Protein AF-A0A2N6CHI3-F1 (afdb_monomer)

Mean predicted aligned error: 9.6 Å

S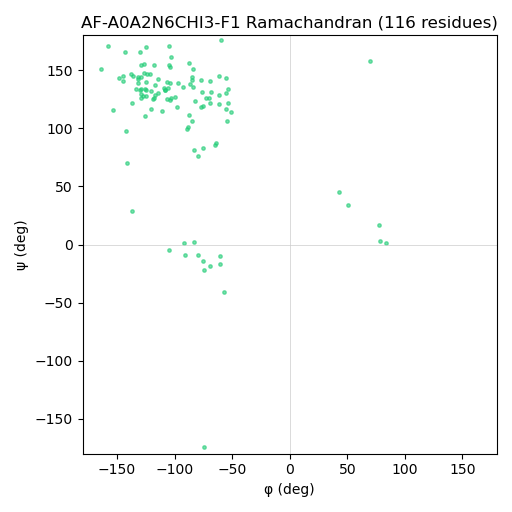tructure (mmCIF, N/CA/C/O backbone):
data_AF-A0A2N6CHI3-F1
#
_entry.id   AF-A0A2N6CHI3-F1
#
loop_
_atom_site.group_PDB
_atom_site.id
_atom_site.type_symbol
_atom_site.label_atom_id
_atom_site.label_alt_id
_atom_site.label_comp_id
_atom_site.label_asym_id
_atom_site.label_entity_id
_atom_site.label_seq_id
_atom_site.pdbx_PDB_ins_code
_atom_site.Cartn_x
_atom_site.Cartn_y
_atom_site.Cartn_z
_atom_site.occupancy
_atom_site.B_iso_or_equiv
_atom_site.auth_seq_id
_atom_site.auth_comp_id
_atom_site.auth_asym_id
_atom_site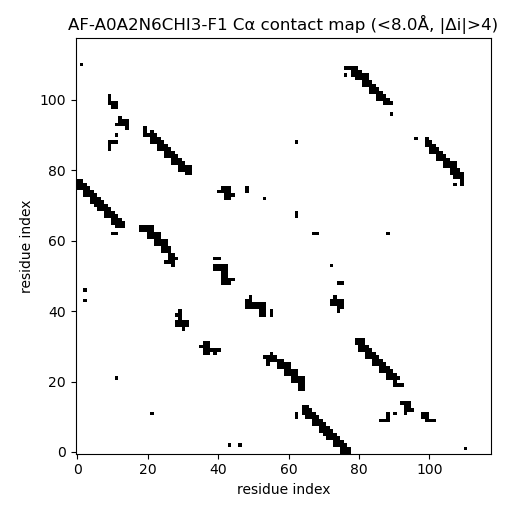.auth_atom_id
_atom_site.pdbx_PDB_model_num
ATOM 1 N N . MET A 1 1 ? -18.287 -0.331 11.001 1.00 50.47 1 MET A N 1
ATOM 2 C CA . MET A 1 1 ? -17.366 -1.003 10.072 1.00 50.47 1 MET A CA 1
ATOM 3 C C .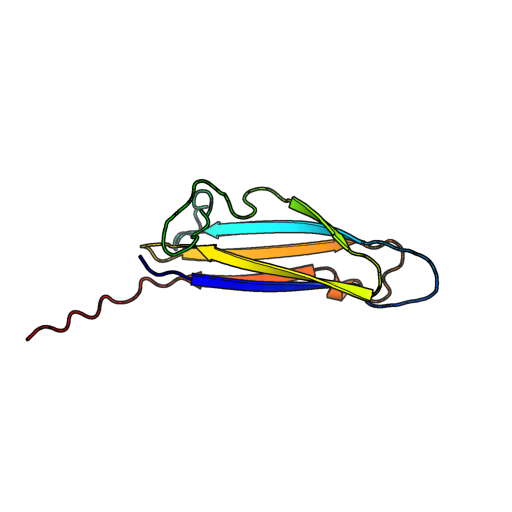 MET A 1 1 ? -17.774 -0.741 8.623 1.00 50.47 1 MET A C 1
ATOM 5 O O . MET A 1 1 ? -18.809 -1.234 8.188 1.00 50.47 1 MET A O 1
ATOM 9 N N . HIS A 1 2 ? -17.026 0.095 7.898 1.00 56.09 2 HIS A N 1
ATOM 10 C CA . HIS A 1 2 ? -17.252 0.340 6.468 1.00 56.09 2 HIS A CA 1
ATOM 11 C C . HIS A 1 2 ? -16.101 -0.268 5.679 1.00 56.09 2 HIS A C 1
ATOM 13 O O . HIS A 1 2 ? -14.968 0.190 5.792 1.00 56.09 2 HIS A O 1
ATOM 19 N N . ILE A 1 3 ? -16.407 -1.286 4.877 1.00 56.31 3 ILE A N 1
ATOM 20 C CA . ILE A 1 3 ? -15.422 -1.946 4.026 1.00 56.31 3 ILE A CA 1
ATOM 21 C C . ILE A 1 3 ? -15.125 -1.026 2.840 1.00 56.31 3 ILE A C 1
ATOM 23 O O . ILE A 1 3 ? -16.018 -0.671 2.067 1.00 56.31 3 ILE A O 1
ATOM 27 N N . ARG A 1 4 ? -13.867 -0.610 2.713 1.00 63.78 4 ARG A N 1
ATOM 28 C CA . ARG A 1 4 ? -13.365 0.210 1.604 1.00 63.78 4 ARG A CA 1
ATOM 29 C C . ARG A 1 4 ? -12.561 -0.663 0.646 1.00 63.78 4 ARG A C 1
ATOM 31 O O . ARG A 1 4 ? -12.017 -1.677 1.062 1.00 63.78 4 ARG A O 1
ATOM 38 N N . ARG A 1 5 ? -12.507 -0.280 -0.633 1.00 62.22 5 ARG A N 1
ATOM 39 C CA . ARG A 1 5 ? -11.771 -0.991 -1.689 1.00 62.22 5 ARG A CA 1
ATOM 40 C C . ARG A 1 5 ? -10.668 -0.098 -2.245 1.00 62.22 5 ARG A C 1
ATOM 42 O O . ARG A 1 5 ? -10.979 1.002 -2.692 1.00 62.22 5 ARG A O 1
ATOM 49 N N . LEU A 1 6 ? -9.444 -0.612 -2.308 1.00 56.69 6 LEU A N 1
ATOM 50 C CA . LEU A 1 6 ? -8.313 0.003 -3.015 1.00 56.69 6 LEU A CA 1
ATOM 51 C C . LEU A 1 6 ? -8.065 -0.743 -4.344 1.00 56.69 6 LEU A C 1
ATOM 53 O O . LEU A 1 6 ? -8.209 -1.967 -4.373 1.00 56.69 6 LEU A O 1
ATOM 57 N N . ARG A 1 7 ? -7.774 -0.039 -5.454 1.00 50.47 7 ARG A N 1
ATOM 58 C CA . ARG A 1 7 ? -7.569 -0.633 -6.799 1.00 50.47 7 ARG A CA 1
ATOM 59 C C . ARG A 1 7 ? -6.662 0.210 -7.708 1.00 50.47 7 ARG A C 1
ATOM 61 O O . ARG A 1 7 ? -7.127 1.243 -8.180 1.00 50.47 7 ARG A O 1
ATOM 68 N N . LYS A 1 8 ? -5.492 -0.308 -8.108 1.00 59.53 8 LYS A N 1
ATOM 69 C CA . L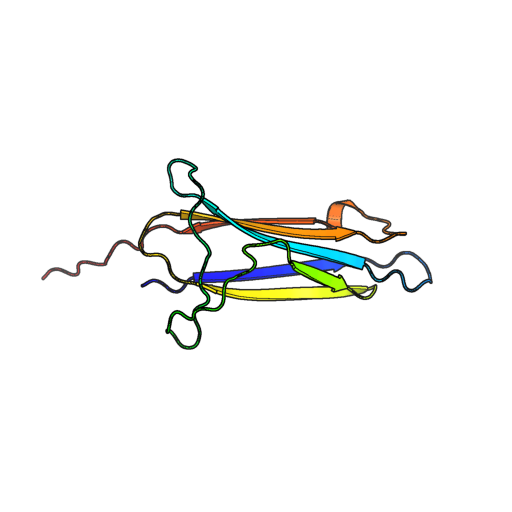YS A 1 8 ? -4.690 0.147 -9.279 1.00 59.53 8 LYS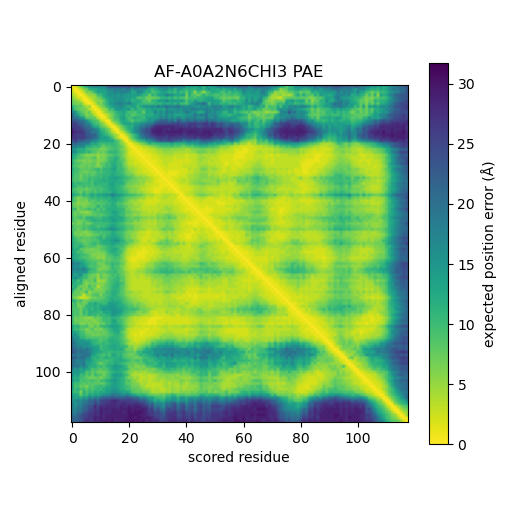 A CA 1
ATOM 70 C C . LYS A 1 8 ? -3.753 -0.951 -9.765 1.00 59.53 8 LYS A C 1
ATOM 72 O O . LYS A 1 8 ? -3.593 -1.980 -9.106 1.00 59.53 8 LYS A O 1
ATOM 77 N N . GLY A 1 9 ? -3.141 -0.703 -10.920 1.00 51.19 9 GLY A N 1
ATOM 78 C CA . GLY A 1 9 ? -1.983 -1.445 -11.380 1.00 51.19 9 GLY A CA 1
ATOM 79 C C . GLY A 1 9 ? -0.828 -0.550 -11.817 1.00 51.19 9 GLY A C 1
ATOM 80 O O . GLY A 1 9 ? -1.042 0.599 -12.193 1.00 51.19 9 GLY A O 1
ATOM 81 N N . CYS A 1 10 ? 0.374 -1.115 -11.741 1.00 57.34 10 CYS A N 1
ATOM 82 C CA . CYS A 1 10 ? 1.643 -0.573 -12.222 1.00 57.34 10 CYS A CA 1
ATOM 83 C C . CYS A 1 10 ? 2.049 -1.356 -13.485 1.00 57.34 10 CYS A C 1
ATOM 85 O O . CYS A 1 10 ? 1.816 -2.568 -13.548 1.00 57.34 10 CYS A O 1
ATOM 87 N N . GLY A 1 11 ? 2.577 -0.679 -14.507 1.00 55.78 11 GLY A N 1
ATOM 88 C CA . GLY A 1 11 ? 2.854 -1.252 -15.829 1.00 55.78 11 GLY A CA 1
ATOM 89 C C . GLY A 1 11 ? 4.111 -0.658 -16.458 1.00 55.78 11 GLY A C 1
ATOM 90 O O . GLY A 1 11 ? 4.339 0.533 -16.301 1.00 55.78 11 GLY A O 1
ATOM 91 N N . VAL A 1 12 ? 4.870 -1.460 -17.212 1.00 55.06 12 VAL A N 1
ATOM 92 C CA . VAL A 1 12 ? 6.048 -1.000 -17.975 1.00 55.06 12 VAL A CA 1
ATOM 93 C C . VAL A 1 12 ? 5.795 -1.153 -19.475 1.00 55.06 12 VAL A C 1
ATOM 95 O O . VAL A 1 12 ? 5.336 -2.201 -19.943 1.00 55.06 12 VAL A O 1
ATOM 98 N N . LEU A 1 13 ? 6.050 -0.083 -20.237 1.00 51.97 13 LEU A N 1
ATOM 99 C CA . LEU A 1 13 ? 5.814 -0.022 -21.685 1.00 51.97 13 LEU A CA 1
ATOM 100 C C . LEU A 1 13 ? 6.988 -0.614 -22.485 1.00 51.97 13 LEU A C 1
ATOM 102 O O . LEU A 1 13 ? 8.139 -0.579 -22.069 1.00 51.97 13 LEU A O 1
ATOM 106 N N . HIS A 1 14 ? 6.694 -1.152 -23.671 1.00 47.69 14 HIS A N 1
ATOM 107 C CA . HIS A 1 14 ? 7.693 -1.737 -24.570 1.00 47.69 14 HIS A CA 1
ATOM 108 C C . HIS A 1 14 ? 8.569 -0.672 -25.256 1.00 47.69 14 HIS A C 1
ATOM 110 O O . HIS A 1 14 ? 8.057 0.169 -25.997 1.00 47.69 14 HIS A O 1
ATOM 116 N N . GLY A 1 15 ? 9.891 -0.813 -25.132 1.00 47.28 15 GLY A N 1
ATOM 117 C CA . GLY A 1 15 ? 10.890 -0.172 -25.987 1.00 47.28 15 GLY A CA 1
ATOM 118 C C . GLY A 1 15 ? 12.068 -1.115 -26.265 1.00 47.28 15 GLY A C 1
ATOM 119 O O . GLY A 1 15 ? 12.997 -1.181 -25.473 1.00 47.28 15 GLY A O 1
ATOM 120 N N . THR A 1 16 ? 12.071 -1.793 -27.425 1.00 41.69 16 THR A N 1
ATOM 121 C CA . THR A 1 16 ? 13.180 -2.625 -27.990 1.00 41.69 16 THR A CA 1
ATOM 122 C C . THR A 1 16 ? 13.533 -3.969 -27.291 1.00 41.69 16 THR A C 1
ATOM 124 O O . THR A 1 16 ? 13.131 -4.195 -26.156 1.00 41.69 16 THR A O 1
ATOM 127 N N . PRO A 1 17 ? 14.182 -4.943 -27.989 1.00 50.97 17 PRO A N 1
ATOM 128 C CA . PRO A 1 17 ? 14.153 -6.356 -27.600 1.00 50.97 17 PRO A CA 1
ATOM 129 C C . PRO A 1 17 ? 15.267 -6.730 -26.607 1.00 50.97 17 PRO A C 1
ATOM 131 O O . PRO A 1 17 ? 16.403 -6.992 -26.992 1.00 50.97 17 PRO A O 1
ATOM 134 N N . GLY A 1 18 ? 14.903 -6.820 -25.331 1.00 48.28 18 GLY A N 1
ATOM 135 C CA . GLY A 1 18 ? 15.641 -7.493 -24.257 1.00 48.28 18 GLY A CA 1
ATOM 136 C C . GLY A 1 18 ? 14.701 -7.707 -23.060 1.00 48.28 18 GLY A C 1
ATOM 137 O O . GLY A 1 18 ? 13.750 -6.934 -22.924 1.00 48.28 18 GLY A O 1
ATOM 138 N N . PRO A 1 19 ? 14.877 -8.746 -22.219 1.00 55.22 19 PRO A N 1
ATOM 139 C CA . PRO A 1 19 ? 13.970 -9.006 -21.107 1.00 55.22 19 PRO A CA 1
ATOM 140 C C . PRO A 1 19 ? 14.322 -8.058 -19.959 1.00 55.22 19 PRO A C 1
ATOM 142 O O . PRO A 1 19 ? 14.990 -8.451 -19.011 1.00 55.22 19 PRO A O 1
ATOM 145 N N . ALA A 1 20 ? 13.938 -6.788 -20.050 1.00 62.16 20 ALA A N 1
ATOM 146 C CA . ALA A 1 20 ? 14.055 -5.898 -18.905 1.00 62.16 20 ALA A CA 1
ATOM 147 C C . ALA A 1 20 ? 12.822 -6.119 -18.027 1.00 62.16 20 ALA A C 1
ATOM 149 O O . ALA A 1 20 ? 11.814 -5.425 -18.151 1.00 62.16 20 ALA A O 1
ATOM 150 N N . GLU A 1 21 ? 12.859 -7.175 -17.214 1.00 70.69 21 GLU A N 1
ATOM 151 C CA . GLU A 1 21 ? 11.967 -7.267 -16.063 1.00 70.69 21 GLU A CA 1
ATOM 152 C C . GLU A 1 21 ? 12.165 -6.004 -15.216 1.00 70.69 21 GLU A C 1
ATOM 154 O O . GLU A 1 21 ? 13.298 -5.610 -14.940 1.00 70.69 21 GLU A O 1
ATOM 159 N N . ALA A 1 22 ? 11.074 -5.345 -14.842 1.00 76.12 22 ALA A N 1
ATOM 160 C CA . ALA A 1 22 ? 11.121 -4.232 -13.912 1.00 76.12 22 ALA A CA 1
ATOM 161 C C . ALA A 1 22 ? 11.096 -4.776 -12.488 1.00 76.12 22 ALA A C 1
ATOM 163 O O . ALA A 1 22 ? 10.359 -5.724 -12.194 1.00 76.12 22 ALA A O 1
ATOM 164 N N . ILE A 1 23 ? 11.863 -4.157 -11.602 1.00 83.25 23 ILE A N 1
ATOM 165 C CA . ILE A 1 23 ? 11.773 -4.411 -10.167 1.00 83.25 23 ILE A CA 1
ATOM 166 C C . ILE A 1 23 ? 11.106 -3.193 -9.556 1.00 83.25 23 ILE A C 1
ATOM 168 O O . ILE A 1 23 ? 11.538 -2.064 -9.771 1.00 83.25 23 ILE A O 1
ATOM 172 N N . GLY A 1 24 ? 10.027 -3.422 -8.824 1.00 85.38 24 GLY A N 1
ATOM 173 C CA . GLY A 1 24 ? 9.286 -2.365 -8.173 1.00 85.38 24 GLY A CA 1
ATOM 174 C C . GLY A 1 24 ? 9.014 -2.634 -6.714 1.00 85.38 24 GLY A C 1
ATOM 175 O O . GLY A 1 24 ? 9.146 -3.756 -6.238 1.00 85.38 24 GLY A O 1
ATOM 176 N N . THR A 1 25 ? 8.611 -1.587 -6.014 1.00 89.19 25 THR A N 1
ATOM 177 C CA . THR A 1 25 ? 8.156 -1.618 -4.633 1.00 89.19 25 THR A CA 1
ATOM 178 C C . THR A 1 25 ? 6.739 -1.079 -4.540 1.00 89.19 25 THR A C 1
ATOM 180 O O . THR A 1 25 ? 6.326 -0.206 -5.306 1.00 89.19 25 THR A O 1
ATOM 183 N N . VAL A 1 26 ? 5.965 -1.623 -3.608 1.00 89.00 26 VAL A N 1
ATOM 184 C CA . VAL A 1 26 ? 4.616 -1.155 -3.295 1.00 89.00 26 VAL A CA 1
ATOM 185 C C . VAL A 1 26 ? 4.470 -0.939 -1.794 1.00 89.00 26 VAL A C 1
ATOM 187 O O . VAL A 1 26 ? 4.886 -1.785 -1.011 1.00 89.00 26 VAL A O 1
ATOM 190 N N . MET A 1 27 ? 3.889 0.190 -1.385 1.00 90.69 27 MET A N 1
ATOM 191 C CA . MET A 1 27 ? 3.688 0.534 0.026 1.00 90.69 27 MET A CA 1
ATOM 192 C C . MET A 1 27 ? 2.380 1.300 0.221 1.00 90.69 27 MET A C 1
ATOM 194 O O . MET A 1 27 ? 2.032 2.164 -0.585 1.00 90.69 27 MET A O 1
ATOM 198 N N . VAL A 1 28 ? 1.660 1.013 1.305 1.00 89.94 28 VAL A N 1
ATOM 199 C CA . VAL A 1 28 ? 0.448 1.738 1.698 1.00 89.94 28 VAL A CA 1
ATOM 200 C C . VAL A 1 28 ? 0.664 2.374 3.063 1.00 89.94 28 VAL A C 1
ATOM 202 O O . VAL A 1 28 ? 0.962 1.696 4.040 1.00 89.94 28 VAL A O 1
ATOM 205 N N . THR A 1 29 ? 0.455 3.683 3.140 1.00 90.12 29 THR A N 1
ATOM 206 C CA . THR A 1 29 ? 0.520 4.450 4.383 1.00 90.12 29 THR A CA 1
ATOM 207 C C . THR A 1 29 ? -0.829 5.076 4.698 1.00 90.12 29 THR A C 1
ATOM 209 O O . THR A 1 29 ? -1.672 5.299 3.824 1.00 90.12 29 THR A O 1
ATOM 212 N N . GLY A 1 30 ? -1.064 5.340 5.978 1.00 89.69 30 GLY A N 1
ATOM 213 C CA . GLY A 1 30 ? -2.247 6.048 6.433 1.00 89.69 30 GLY A CA 1
ATOM 214 C C . GLY A 1 30 ? -1.872 7.162 7.394 1.00 89.69 30 GLY A C 1
ATOM 215 O O . GLY A 1 30 ? -0.987 6.996 8.230 1.00 89.69 30 GLY A O 1
ATOM 216 N N . GLU A 1 31 ? -2.608 8.261 7.316 1.00 92.25 31 GLU A N 1
ATOM 217 C CA . GLU A 1 31 ? -2.507 9.404 8.215 1.00 92.25 31 GLU A CA 1
ATOM 218 C C . GLU A 1 31 ? -3.899 9.772 8.739 1.00 92.25 31 GLU A C 1
ATOM 220 O O . GLU A 1 31 ? -4.906 9.658 8.029 1.00 92.25 31 GLU A O 1
ATOM 225 N N . ASP A 1 32 ? -3.982 10.206 9.991 1.00 89.12 32 ASP A N 1
ATOM 226 C CA . ASP A 1 32 ? -5.205 10.803 10.519 1.00 89.12 32 ASP A CA 1
ATOM 227 C C . ASP A 1 32 ? -5.416 12.237 9.984 1.00 89.12 32 ASP A C 1
ATOM 229 O O . ASP A 1 32 ? -4.705 12.719 9.100 1.00 89.12 32 ASP A O 1
ATOM 233 N N . LEU A 1 33 ? -6.444 12.927 10.484 1.00 85.50 33 LEU A N 1
ATOM 234 C CA . LEU A 1 33 ? -6.741 14.300 10.059 1.00 85.50 33 LEU A CA 1
ATOM 235 C C . LEU A 1 33 ? -5.704 15.330 10.529 1.00 85.50 33 LEU A C 1
ATOM 237 O O . LEU A 1 33 ? -5.653 16.421 9.964 1.00 85.50 33 LEU A O 1
ATOM 241 N N . ASP A 1 34 ? -4.903 14.987 11.536 1.00 88.38 34 ASP A N 1
ATOM 242 C CA . ASP A 1 34 ? -3.832 15.823 12.072 1.00 88.38 34 ASP A CA 1
ATOM 243 C C . ASP A 1 34 ? -2.485 15.526 11.379 1.00 88.38 34 ASP A C 1
ATOM 245 O O . ASP A 1 34 ? -1.469 16.146 11.699 1.00 88.38 34 ASP A O 1
ATOM 249 N N . GLY A 1 35 ? -2.472 14.612 10.398 1.00 88.19 35 GLY A N 1
ATOM 250 C CA . GLY A 1 35 ? -1.276 14.199 9.665 1.00 88.19 35 GLY A CA 1
ATOM 251 C C . GLY A 1 35 ? -0.383 13.240 10.453 1.00 88.19 35 GLY A C 1
ATOM 252 O O . GLY A 1 35 ? 0.792 13.086 10.121 1.00 88.19 35 GLY A O 1
ATOM 253 N N . LEU A 1 36 ? -0.900 12.619 11.517 1.00 91.06 36 LEU A N 1
ATOM 254 C CA . LEU A 1 36 ? -0.151 11.630 12.280 1.00 91.06 36 LEU A CA 1
ATOM 255 C C . LEU A 1 36 ? -0.265 10.259 11.611 1.00 91.06 36 LEU A C 1
ATOM 257 O O . LEU A 1 36 ? -1.370 9.855 11.236 1.00 91.06 36 LEU A O 1
ATOM 261 N N . PRO A 1 37 ? 0.850 9.516 11.489 1.00 89.75 37 PRO A N 1
ATOM 262 C CA . PRO A 1 37 ? 0.823 8.182 10.918 1.00 89.75 37 PRO A CA 1
ATOM 263 C C . PRO A 1 37 ? -0.067 7.278 11.768 1.00 89.75 37 PRO A C 1
ATOM 265 O O . PRO A 1 37 ? 0.090 7.183 12.989 1.00 89.75 37 PRO A O 1
ATOM 268 N N . ILE A 1 38 ? -0.998 6.600 11.109 1.00 88.75 38 ILE A N 1
ATOM 269 C CA . ILE A 1 38 ? -1.800 5.562 11.744 1.00 88.75 38 ILE A CA 1
ATOM 270 C C . ILE A 1 38 ? -1.079 4.219 11.648 1.00 88.75 38 ILE A C 1
ATOM 272 O O . ILE A 1 38 ? -0.231 4.005 10.783 1.00 88.75 38 ILE A O 1
ATOM 276 N N . GLY A 1 39 ? -1.415 3.312 12.567 1.00 83.94 39 GLY A N 1
ATOM 277 C CA . GLY A 1 39 ? -0.886 1.950 12.561 1.00 83.94 39 GLY A CA 1
ATOM 278 C C . GLY A 1 39 ? -1.222 1.174 11.276 1.00 83.94 39 GLY A C 1
ATOM 279 O O . GLY A 1 39 ? -1.971 1.665 10.426 1.00 83.94 39 GLY A O 1
ATOM 280 N N . PRO A 1 40 ? -0.701 -0.058 11.144 1.00 87.56 40 PRO A N 1
ATOM 281 C CA . PRO A 1 40 ? -0.861 -0.859 9.938 1.00 87.56 40 PRO A CA 1
ATOM 282 C C . PRO A 1 40 ? -2.331 -1.047 9.557 1.00 87.56 40 PRO A C 1
ATOM 284 O O . PRO A 1 40 ? -3.209 -1.219 10.410 1.00 87.56 40 PRO A O 1
ATOM 287 N N . LEU A 1 41 ? -2.599 -1.050 8.252 1.00 88.56 41 LEU A N 1
ATOM 288 C CA . LEU A 1 41 ? -3.922 -1.362 7.728 1.00 88.56 41 LEU A CA 1
ATOM 289 C C . LEU A 1 41 ? -4.099 -2.874 7.649 1.00 88.56 41 LEU A C 1
ATOM 291 O O . LEU A 1 41 ? -3.349 -3.566 6.965 1.00 88.56 41 LEU A O 1
ATOM 295 N N . PHE A 1 42 ? -5.142 -3.372 8.302 1.00 90.38 42 PHE A N 1
ATOM 296 C CA . PHE A 1 42 ? -5.477 -4.790 8.297 1.00 90.38 42 PHE A CA 1
ATOM 297 C C . PHE A 1 42 ? -6.469 -5.133 7.188 1.00 90.38 42 PHE A C 1
ATOM 299 O O . PHE A 1 42 ? -7.483 -4.448 6.983 1.00 90.38 42 PHE A O 1
ATOM 306 N N . ARG A 1 43 ? -6.191 -6.230 6.484 1.00 90.06 43 ARG A N 1
ATOM 307 C CA . ARG A 1 43 ? -7.031 -6.732 5.404 1.00 90.06 43 ARG A CA 1
ATOM 308 C C . ARG A 1 43 ? -8.350 -7.264 5.949 1.00 90.06 43 ARG A C 1
ATOM 310 O O . ARG A 1 43 ? -8.401 -7.937 6.975 1.00 90.06 43 ARG A O 1
ATOM 317 N N . VAL A 1 44 ? -9.423 -7.000 5.215 1.00 90.81 44 VAL A N 1
ATOM 318 C CA . VAL A 1 44 ? -10.745 -7.588 5.425 1.00 90.81 44 VAL A CA 1
ATOM 319 C C . VAL A 1 44 ? -10.975 -8.666 4.373 1.00 90.81 44 VAL A C 1
ATOM 321 O O . VAL A 1 44 ? -10.878 -8.402 3.173 1.00 90.81 44 VAL A O 1
ATOM 324 N N . VAL A 1 45 ? -11.312 -9.871 4.819 1.00 89.00 45 VAL A N 1
ATOM 325 C CA . VAL A 1 45 ? -11.676 -11.005 3.962 1.00 89.00 45 VAL A CA 1
ATOM 326 C C . VAL A 1 45 ? -13.047 -11.490 4.406 1.00 89.00 45 VAL A C 1
ATOM 328 O O . VAL A 1 45 ? -13.284 -11.667 5.596 1.00 89.00 45 VAL A O 1
ATOM 331 N N . ASP A 1 46 ? -13.981 -11.604 3.461 1.00 88.00 46 ASP A N 1
ATOM 332 C CA . ASP A 1 46 ? -15.364 -12.033 3.721 1.00 88.00 46 ASP A CA 1
ATOM 333 C C . ASP A 1 46 ? -16.063 -11.270 4.867 1.00 88.00 46 ASP A C 1
ATOM 335 O O . ASP A 1 46 ? -16.885 -11.803 5.607 1.00 88.00 46 ASP A O 1
ATOM 339 N N . GLY A 1 47 ? -15.735 -9.981 5.012 1.00 85.00 47 GLY A N 1
ATOM 340 C CA . GLY A 1 47 ? -16.307 -9.098 6.032 1.00 85.00 47 GLY A CA 1
ATOM 341 C C . GLY A 1 47 ? -15.644 -9.169 7.410 1.00 85.00 47 GLY A C 1
ATOM 342 O O . GLY A 1 47 ? -16.058 -8.436 8.306 1.00 85.00 47 GLY A O 1
ATOM 343 N N . VAL A 1 48 ? -14.599 -9.981 7.578 1.00 88.88 48 VAL A N 1
ATOM 344 C CA . VAL A 1 48 ? -13.857 -10.145 8.834 1.00 88.88 48 VAL A CA 1
ATOM 345 C C . VAL A 1 48 ? -12.478 -9.491 8.722 1.00 88.88 48 VAL A C 1
ATOM 347 O O . VAL A 1 48 ? -11.782 -9.687 7.726 1.00 88.88 48 VAL A O 1
ATOM 350 N N . VAL A 1 49 ? -12.082 -8.698 9.728 1.00 88.25 49 VAL A N 1
ATOM 351 C CA . VAL A 1 49 ? -10.705 -8.174 9.832 1.00 88.25 49 VAL A CA 1
ATOM 352 C C . VAL A 1 49 ? -9.756 -9.331 10.119 1.00 88.25 49 VAL A C 1
ATOM 354 O O . VAL A 1 49 ? -10.004 -10.128 11.020 1.00 88.25 49 VAL A O 1
ATOM 357 N N . THR A 1 50 ? -8.673 -9.401 9.361 1.00 90.31 50 THR A N 1
ATOM 358 C CA . THR A 1 50 ? -7.614 -10.404 9.501 1.00 90.31 50 THR A CA 1
ATOM 359 C C . THR A 1 50 ? -6.371 -9.795 10.152 1.00 90.31 50 THR A C 1
ATOM 361 O O . THR A 1 50 ? -6.272 -8.579 10.288 1.00 90.31 50 THR A O 1
ATOM 364 N N . GLU A 1 51 ? -5.400 -10.630 10.519 1.00 89.75 51 GLU A N 1
ATOM 365 C CA . GLU A 1 51 ? -4.069 -10.182 10.968 1.00 89.75 51 GLU A CA 1
ATOM 366 C C . GLU A 1 51 ? -3.119 -9.891 9.788 1.00 89.75 51 GLU A C 1
ATOM 368 O O . GLU A 1 51 ? -1.960 -9.538 9.992 1.00 89.75 51 GLU A O 1
ATOM 373 N N . GLU A 1 52 ? -3.595 -10.029 8.545 1.00 89.44 52 GLU A N 1
ATOM 374 C CA . GLU A 1 52 ? -2.811 -9.746 7.343 1.00 89.44 52 GLU A CA 1
ATOM 375 C C . GLU A 1 52 ? -2.720 -8.232 7.128 1.00 89.44 52 GLU A C 1
ATOM 377 O O . GLU A 1 52 ? -3.730 -7.545 6.941 1.00 89.44 52 GLU A O 1
ATOM 382 N N . VAL A 1 53 ? -1.495 -7.716 7.159 1.00 89.94 53 VAL A N 1
ATOM 383 C CA . VAL A 1 53 ? -1.202 -6.296 6.976 1.00 89.94 53 VAL A CA 1
ATOM 384 C C . VAL A 1 53 ? -1.065 -5.970 5.490 1.00 89.94 53 VAL A C 1
ATOM 386 O O . VAL A 1 53 ? -0.443 -6.709 4.731 1.00 89.94 53 VAL A O 1
ATOM 389 N N . ILE A 1 54 ? -1.635 -4.843 5.068 1.00 89.44 54 ILE A N 1
ATOM 390 C CA . ILE A 1 54 ? -1.560 -4.357 3.689 1.00 89.44 54 ILE A CA 1
ATOM 391 C C . ILE A 1 54 ? -0.321 -3.471 3.542 1.00 89.44 54 ILE A C 1
ATOM 393 O O . ILE A 1 54 ? -0.387 -2.295 3.887 1.00 89.44 54 ILE A O 1
ATOM 397 N N . PHE A 1 55 ? 0.770 -4.029 3.006 1.00 85.69 55 PHE A N 1
ATOM 398 C CA . PHE A 1 55 ? 1.960 -3.296 2.535 1.00 85.69 55 PHE A CA 1
ATOM 399 C C . PHE A 1 55 ? 2.441 -2.163 3.469 1.00 85.69 55 PHE A C 1
ATOM 401 O O . PHE A 1 55 ? 2.718 -1.055 3.014 1.00 85.69 55 PHE A O 1
ATOM 408 N N . ASP A 1 56 ? 2.507 -2.449 4.774 1.00 86.81 56 ASP A N 1
ATOM 409 C CA . ASP A 1 56 ? 3.054 -1.571 5.831 1.00 86.81 56 ASP A CA 1
ATOM 410 C C . ASP A 1 56 ? 4.504 -1.177 5.533 1.00 86.81 56 ASP A C 1
ATOM 412 O 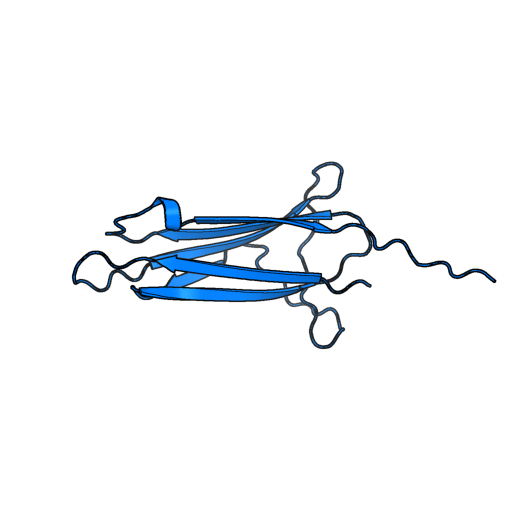O . ASP A 1 56 ? 4.887 -0.015 5.670 1.00 86.81 56 ASP A O 1
ATOM 416 N N . VAL A 1 57 ? 5.275 -2.150 5.049 1.00 88.19 57 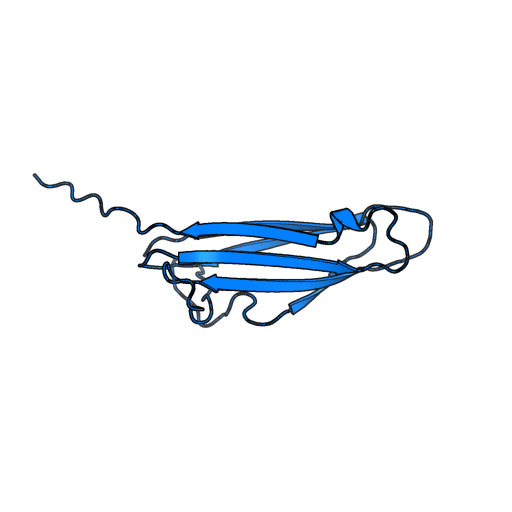VAL A N 1
ATOM 417 C CA . VAL A 1 57 ? 6.626 -1.963 4.537 1.00 88.19 57 VAL A CA 1
ATOM 418 C C . VAL A 1 57 ? 6.618 -2.027 3.010 1.00 88.19 57 VAL A C 1
ATOM 420 O O . VAL A 1 57 ? 5.750 -2.696 2.439 1.00 88.19 57 VAL A O 1
ATOM 423 N N . PRO A 1 58 ? 7.594 -1.391 2.335 1.00 90.00 58 PRO A N 1
ATOM 424 C CA . PRO A 1 58 ? 7.775 -1.555 0.900 1.00 90.00 58 PRO A CA 1
ATOM 425 C C . PRO A 1 58 ? 7.929 -3.035 0.532 1.00 90.00 58 PRO A C 1
ATOM 427 O O . PRO A 1 58 ? 8.887 -3.688 0.944 1.00 90.00 58 PRO A O 1
ATOM 430 N N . GLU A 1 59 ? 6.985 -3.561 -0.244 1.00 90.12 59 GLU A N 1
ATOM 431 C CA . GLU A 1 59 ? 7.022 -4.933 -0.744 1.00 90.12 59 GLU A CA 1
ATOM 432 C C . GLU A 1 59 ? 7.531 -4.952 -2.183 1.00 90.12 59 GLU A C 1
ATOM 434 O O . GLU A 1 59 ? 7.004 -4.254 -3.052 1.00 90.12 59 GLU A O 1
ATOM 439 N N . GLU A 1 60 ? 8.559 -5.757 -2.442 1.00 89.56 60 GLU A N 1
ATOM 440 C CA . GLU A 1 60 ? 9.146 -5.884 -3.772 1.00 89.56 60 GLU A CA 1
ATOM 441 C C . GLU A 1 60 ? 8.281 -6.748 -4.700 1.00 89.56 60 GLU A C 1
ATOM 443 O O . GLU A 1 60 ? 7.726 -7.783 -4.322 1.00 89.56 60 GLU A O 1
ATOM 448 N N . PHE A 1 61 ? 8.194 -6.352 -5.965 1.00 85.56 61 PHE A N 1
ATOM 449 C CA . PHE A 1 61 ? 7.586 -7.143 -7.019 1.00 85.56 61 PHE A CA 1
ATOM 450 C C . PHE A 1 61 ? 8.407 -7.078 -8.302 1.00 85.56 61 PHE A C 1
ATOM 452 O O . PHE A 1 61 ? 8.965 -6.047 -8.661 1.00 85.56 61 PHE A O 1
ATOM 459 N N . THR A 1 62 ? 8.403 -8.180 -9.042 1.00 84.25 62 THR A N 1
ATOM 460 C CA . THR A 1 62 ? 8.935 -8.229 -10.404 1.00 84.25 62 THR A CA 1
ATOM 461 C C . THR A 1 62 ? 7.799 -8.060 -11.404 1.00 84.25 62 THR A C 1
ATOM 463 O O . THR A 1 62 ? 6.712 -8.628 -11.230 1.00 84.25 62 THR A O 1
ATOM 466 N N . LEU A 1 63 ? 8.045 -7.292 -12.459 1.00 79.31 63 LEU A N 1
ATOM 467 C CA . LEU A 1 63 ? 7.105 -7.053 -13.538 1.00 79.31 63 LEU A CA 1
ATOM 468 C C . LEU A 1 63 ? 7.757 -7.389 -14.885 1.00 79.31 63 LEU A C 1
ATOM 470 O O . LEU A 1 63 ? 8.649 -6.669 -15.330 1.00 79.31 63 LEU A O 1
ATOM 474 N N . PRO A 1 64 ? 7.318 -8.457 -15.567 1.00 76.06 64 PRO A N 1
ATOM 475 C CA . PRO A 1 64 ? 7.813 -8.754 -16.902 1.00 76.06 64 PRO A CA 1
ATOM 476 C C . PRO A 1 64 ? 7.480 -7.624 -17.886 1.00 76.06 64 PRO A C 1
ATOM 478 O O . PRO A 1 64 ? 6.410 -7.014 -17.808 1.00 76.06 64 PRO A O 1
ATOM 481 N N . ALA A 1 65 ? 8.376 -7.371 -18.840 1.00 72.38 65 ALA A N 1
ATOM 482 C CA . ALA A 1 65 ? 8.180 -6.343 -19.859 1.00 72.38 65 ALA A CA 1
ATOM 483 C C . ALA A 1 65 ? 6.840 -6.515 -20.602 1.00 72.38 65 ALA A C 1
ATOM 485 O O . ALA A 1 65 ? 6.478 -7.621 -21.010 1.00 72.38 65 ALA A O 1
ATOM 486 N N . GLY A 1 66 ? 6.097 -5.417 -20.773 1.00 68.25 66 GLY A N 1
ATOM 487 C CA . GLY A 1 66 ? 4.792 -5.419 -21.441 1.00 68.25 66 GLY A CA 1
ATOM 488 C C . GLY A 1 66 ? 3.623 -5.916 -20.582 1.00 68.25 66 GLY A C 1
ATOM 489 O O . GLY A 1 66 ? 2.498 -5.979 -21.079 1.00 68.25 66 GLY A O 1
ATOM 490 N N . TYR A 1 67 ? 3.856 -6.244 -19.307 1.00 73.44 67 TYR A N 1
ATOM 491 C CA . TYR A 1 67 ? 2.806 -6.602 -18.356 1.00 73.44 67 TYR A CA 1
ATOM 492 C C . TYR A 1 67 ? 2.502 -5.459 -17.389 1.00 73.44 67 TYR A C 1
ATOM 494 O O . TYR A 1 67 ? 3.293 -4.543 -17.176 1.00 73.44 67 TYR A O 1
ATOM 502 N N . SER A 1 68 ? 1.324 -5.549 -16.775 1.00 74.75 68 SER A N 1
ATOM 503 C CA . SER A 1 68 ? 0.927 -4.724 -15.638 1.00 74.75 68 SER A CA 1
ATOM 504 C C . SER A 1 68 ? 0.511 -5.616 -14.476 1.00 74.75 68 SER A C 1
ATOM 506 O O . SER A 1 68 ? -0.204 -6.599 -14.687 1.00 74.75 68 SER A O 1
ATOM 508 N N . LYS A 1 69 ? 0.887 -5.255 -13.251 1.00 78.38 69 LYS A N 1
ATOM 509 C CA . LYS A 1 69 ? 0.439 -5.924 -12.026 1.00 78.38 69 LYS A CA 1
ATOM 510 C C . LYS A 1 69 ? -0.566 -5.030 -11.326 1.00 78.38 69 LYS A C 1
ATOM 512 O O . LYS A 1 69 ? -0.343 -3.832 -11.223 1.00 78.38 69 LYS A O 1
ATOM 517 N N . SER A 1 70 ? -1.681 -5.599 -10.876 1.00 78.81 70 SER A N 1
ATOM 518 C CA . SER A 1 70 ? -2.710 -4.858 -10.146 1.00 78.81 70 SER A CA 1
ATOM 519 C C . SER A 1 70 ? -3.026 -5.524 -8.822 1.00 78.81 70 SER A C 1
ATOM 521 O O . SER A 1 70 ? -2.980 -6.749 -8.711 1.00 78.81 70 SER A O 1
ATOM 523 N N . TRP A 1 71 ? -3.372 -4.705 -7.836 1.00 82.50 71 TRP A N 1
ATOM 524 C CA . TRP A 1 71 ? -3.736 -5.170 -6.509 1.00 82.50 71 TRP A CA 1
ATOM 525 C C . TRP A 1 71 ? -5.119 -4.662 -6.121 1.00 82.50 71 TRP A C 1
ATOM 527 O O . TRP A 1 71 ? -5.563 -3.586 -6.533 1.00 82.50 71 TRP A O 1
ATOM 537 N N . THR A 1 72 ? -5.837 -5.475 -5.352 1.00 83.69 72 THR A N 1
ATOM 538 C CA . THR A 1 72 ? -7.118 -5.099 -4.761 1.00 83.69 72 THR A CA 1
ATOM 539 C C . THR A 1 72 ? -7.153 -5.571 -3.323 1.00 83.69 72 THR A C 1
ATOM 541 O O . THR A 1 72 ? -7.075 -6.771 -3.069 1.00 83.69 72 THR A O 1
ATOM 544 N N . PHE A 1 73 ? -7.355 -4.630 -2.407 1.00 83.75 73 PHE A N 1
ATOM 545 C CA . PHE A 1 73 ? -7.508 -4.926 -0.988 1.00 83.75 73 PHE A CA 1
ATOM 546 C C . PHE A 1 73 ? -8.782 -4.314 -0.446 1.00 83.75 73 PHE A C 1
ATOM 548 O O . PHE A 1 73 ? -9.299 -3.316 -0.964 1.00 83.75 73 PHE A O 1
ATOM 555 N N . TYR A 1 74 ? -9.249 -4.932 0.629 1.00 86.69 74 TYR A N 1
ATOM 556 C CA . TYR A 1 74 ? -10.325 -4.423 1.445 1.00 86.69 74 TYR A CA 1
ATOM 557 C C . TYR A 1 74 ? -9.788 -4.158 2.839 1.00 86.69 74 TYR A C 1
ATOM 559 O O . TYR A 1 74 ? -9.037 -4.970 3.367 1.00 86.69 74 TYR A O 1
ATOM 567 N N . PHE A 1 75 ? -10.177 -3.036 3.423 1.00 87.94 75 PHE A N 1
ATOM 568 C CA . PHE A 1 75 ? -9.837 -2.666 4.793 1.00 87.94 75 PHE A CA 1
ATOM 569 C C . PHE A 1 75 ? -11.033 -1.957 5.429 1.00 87.94 75 PHE A C 1
ATOM 571 O O . PHE A 1 75 ? -11.974 -1.556 4.732 1.00 87.94 75 PHE A O 1
ATOM 578 N N . SER A 1 76 ? -11.016 -1.807 6.750 1.00 84.12 76 SER A N 1
ATOM 579 C CA . SER A 1 76 ? -12.045 -1.060 7.468 1.00 84.12 76 SER A CA 1
ATOM 580 C C . SER A 1 76 ? -11.434 -0.076 8.446 1.00 84.12 76 SER A C 1
ATOM 582 O O . SER A 1 76 ? -10.521 -0.423 9.185 1.00 84.12 76 SER A O 1
ATOM 584 N N . MET A 1 77 ? -12.023 1.119 8.501 1.00 81.56 77 MET A N 1
ATOM 585 C CA . MET A 1 77 ? -11.714 2.157 9.479 1.00 81.56 77 MET A CA 1
ATOM 586 C C . MET A 1 77 ? -12.997 2.793 10.011 1.00 81.56 77 MET A C 1
ATOM 588 O O . MET A 1 77 ? -13.979 2.945 9.278 1.00 81.56 77 MET A O 1
ATOM 592 N N . ASP A 1 78 ? -12.982 3.168 11.289 1.00 79.31 78 ASP A N 1
ATOM 593 C CA . ASP A 1 78 ? -14.138 3.762 11.975 1.00 79.31 78 ASP A CA 1
ATOM 594 C C . ASP A 1 78 ? -14.007 5.284 12.201 1.00 79.31 78 ASP A C 1
ATOM 596 O O . ASP A 1 78 ? -14.956 5.944 12.649 1.00 79.31 78 ASP A O 1
ATOM 600 N N . TYR A 1 79 ? -12.856 5.858 11.846 1.00 80.50 79 TYR A N 1
ATOM 601 C CA . TYR A 1 79 ? -12.579 7.293 11.882 1.00 80.50 79 TYR A CA 1
ATOM 602 C C . TYR A 1 79 ? -12.120 7.806 10.513 1.00 80.50 79 TYR A C 1
ATOM 604 O O . TYR A 1 79 ? -11.963 7.031 9.569 1.00 80.50 79 TYR A O 1
ATOM 612 N N . ALA A 1 80 ? -12.039 9.133 10.386 1.00 81.12 80 ALA A N 1
ATOM 613 C CA . ALA A 1 80 ? -11.620 9.760 9.145 1.00 81.12 80 ALA A CA 1
ATOM 614 C C . ALA A 1 80 ? -10.101 9.642 8.980 1.00 81.12 80 ALA A C 1
ATOM 616 O O . ALA A 1 80 ? -9.362 9.951 9.912 1.00 81.12 80 ALA A O 1
ATOM 617 N N . THR A 1 81 ? -9.657 9.196 7.812 1.00 86.06 81 THR A N 1
ATOM 618 C CA . THR A 1 81 ? -8.255 8.855 7.560 1.00 86.06 81 THR A CA 1
ATOM 619 C C . THR A 1 81 ? -7.919 9.132 6.108 1.00 86.06 81 THR A C 1
ATOM 621 O O . THR A 1 81 ? -8.738 8.910 5.212 1.00 86.06 81 THR A O 1
ATOM 624 N N . LYS A 1 82 ? -6.704 9.597 5.870 1.00 89.25 82 LYS A N 1
ATOM 625 C CA . LYS A 1 82 ? -6.109 9.739 4.555 1.00 89.25 82 LYS A CA 1
ATOM 626 C C . LYS A 1 82 ? -5.209 8.535 4.292 1.00 89.25 82 LYS A C 1
ATOM 628 O O . LYS A 1 82 ? -4.263 8.308 5.032 1.00 89.25 82 LYS A O 1
ATOM 633 N N . ILE A 1 83 ? -5.518 7.749 3.270 1.00 88.31 83 ILE A N 1
ATOM 634 C CA . ILE A 1 83 ? -4.698 6.607 2.860 1.00 88.31 83 ILE A CA 1
ATOM 635 C C . ILE A 1 83 ? -3.925 7.003 1.612 1.00 88.31 83 ILE A C 1
ATOM 637 O O . ILE A 1 83 ? -4.537 7.389 0.616 1.00 88.31 83 ILE A O 1
ATOM 641 N N . THR A 1 84 ? -2.607 6.880 1.665 1.00 88.06 84 THR A N 1
ATOM 642 C CA . THR A 1 84 ? -1.719 7.088 0.526 1.00 88.06 84 THR A CA 1
ATOM 643 C C . THR A 1 84 ? -1.184 5.741 0.088 1.00 88.06 84 THR A C 1
ATOM 645 O O . THR A 1 84 ? -0.757 4.918 0.893 1.00 88.06 84 THR A O 1
ATOM 648 N N . TRP A 1 85 ? -1.225 5.501 -1.208 1.00 87.38 85 TRP A N 1
ATOM 649 C CA . TRP A 1 85 ? -0.659 4.314 -1.807 1.00 87.38 85 TRP A CA 1
ATOM 650 C C . TRP A 1 85 ? 0.323 4.717 -2.887 1.00 87.38 85 TRP A C 1
ATOM 652 O O . TRP A 1 85 ? 0.010 5.553 -3.734 1.00 87.38 85 TRP A O 1
ATOM 662 N N . GLU A 1 86 ? 1.490 4.092 -2.860 1.00 86.38 86 GLU A N 1
ATOM 663 C CA . GLU A 1 86 ? 2.540 4.288 -3.837 1.00 86.38 86 GLU A CA 1
ATOM 664 C C . GLU A 1 86 ? 3.035 2.934 -4.351 1.00 86.38 86 GLU A C 1
ATOM 666 O O . GLU A 1 86 ? 3.278 2.002 -3.581 1.00 86.38 86 GLU A O 1
ATOM 671 N N . ALA A 1 87 ? 3.157 2.822 -5.670 1.00 85.75 87 ALA A N 1
ATOM 672 C CA . ALA A 1 87 ? 3.886 1.744 -6.315 1.00 85.75 87 ALA A CA 1
ATOM 673 C C . ALA A 1 87 ? 4.864 2.346 -7.321 1.00 85.75 87 ALA A C 1
ATOM 675 O O . ALA A 1 87 ? 4.468 3.162 -8.152 1.00 85.75 87 ALA A O 1
ATOM 676 N N . VAL A 1 88 ? 6.124 1.935 -7.249 1.00 83.94 88 VAL A N 1
ATOM 677 C CA . VAL A 1 88 ? 7.209 2.397 -8.120 1.00 83.94 88 VAL A CA 1
ATOM 678 C C . VAL A 1 88 ? 7.854 1.171 -8.740 1.00 83.94 88 VAL A C 1
ATOM 680 O O . VAL A 1 88 ? 8.110 0.216 -8.025 1.00 83.94 88 VAL A O 1
ATOM 683 N N . ALA A 1 89 ? 8.106 1.167 -10.041 1.00 80.25 89 ALA A N 1
ATOM 684 C CA . ALA A 1 89 ? 8.821 0.113 -10.750 1.00 80.25 89 ALA A CA 1
ATOM 685 C C . ALA A 1 89 ? 9.955 0.726 -11.560 1.00 80.25 89 ALA A C 1
ATOM 687 O O . ALA A 1 89 ? 9.716 1.638 -12.331 1.00 80.25 89 ALA A O 1
ATOM 688 N N . ASP A 1 90 ? 11.173 0.224 -11.411 1.00 73.25 90 ASP A N 1
ATOM 689 C CA . ASP A 1 90 ? 12.332 0.690 -12.166 1.00 73.25 90 ASP A CA 1
ATOM 690 C C . ASP A 1 90 ? 12.756 -0.384 -13.174 1.00 73.25 90 ASP A C 1
ATOM 692 O O . ASP A 1 90 ? 12.821 -1.576 -12.850 1.00 73.25 90 ASP A O 1
ATOM 696 N N . ALA A 1 91 ? 13.023 0.026 -14.413 1.00 68.25 91 ALA A N 1
ATOM 697 C CA . ALA A 1 91 ? 13.471 -0.856 -15.485 1.00 68.25 91 ALA A CA 1
ATOM 698 C C . ALA A 1 91 ? 14.659 -0.232 -16.228 1.00 68.25 91 ALA A C 1
ATOM 700 O O . ALA A 1 91 ? 14.622 0.931 -16.624 1.00 68.25 91 ALA A O 1
ATOM 701 N N . GLU A 1 92 ? 15.698 -1.038 -16.469 1.00 62.00 92 GLU A N 1
ATOM 702 C CA . GLU A 1 92 ? 17.017 -0.606 -16.975 1.00 62.00 92 GLU A CA 1
ATOM 703 C C . GLU A 1 92 ? 16.974 0.085 -18.358 1.00 62.00 92 GLU A C 1
ATOM 705 O O . GLU A 1 92 ? 17.902 0.802 -18.727 1.00 62.00 92 GLU A O 1
ATOM 710 N N . PHE A 1 93 ? 15.881 -0.073 -19.113 1.00 60.62 93 PHE A N 1
ATOM 711 C CA . PHE A 1 93 ? 15.709 0.487 -20.460 1.00 60.62 93 PHE A CA 1
ATOM 712 C C . PHE A 1 93 ? 14.326 1.105 -20.690 1.00 60.62 93 PHE A C 1
ATOM 714 O O . PHE A 1 93 ? 13.821 1.099 -21.816 1.00 60.62 93 PHE A O 1
ATOM 721 N N . ASP A 1 94 ? 13.684 1.619 -19.641 1.00 64.12 94 ASP A N 1
ATOM 722 C CA . ASP A 1 94 ? 12.372 2.232 -19.806 1.00 64.12 94 ASP A CA 1
ATOM 723 C C . ASP A 1 94 ? 12.446 3.554 -20.587 1.00 64.12 94 ASP A C 1
ATOM 725 O O . ASP A 1 94 ? 13.126 4.517 -20.229 1.00 64.12 94 ASP A O 1
ATOM 729 N N . VAL A 1 95 ? 11.706 3.585 -21.691 1.00 63.47 95 VAL A N 1
ATOM 730 C CA . VAL A 1 95 ? 11.595 4.731 -22.595 1.00 63.47 95 VAL A CA 1
ATOM 731 C C . VAL A 1 95 ? 10.623 5.793 -22.078 1.00 63.47 95 VAL A C 1
ATOM 733 O O . VAL A 1 95 ? 10.544 6.876 -22.660 1.00 63.47 95 VAL A O 1
ATOM 736 N N . ASN A 1 96 ? 9.870 5.507 -21.011 1.00 64.31 96 ASN A N 1
ATOM 737 C CA . ASN A 1 96 ? 8.938 6.445 -20.402 1.00 64.31 96 ASN A CA 1
ATOM 738 C C . ASN A 1 96 ? 8.930 6.356 -18.861 1.00 64.31 96 ASN A C 1
ATOM 740 O O . ASN A 1 96 ? 7.894 6.019 -18.288 1.00 64.31 96 ASN A O 1
ATOM 744 N N . PRO A 1 97 ? 10.006 6.796 -18.180 1.00 63.88 97 PRO A N 1
ATOM 745 C CA . PRO A 1 97 ? 10.146 6.700 -16.721 1.00 63.88 97 PRO A CA 1
ATOM 746 C C . PRO A 1 97 ? 9.068 7.441 -15.917 1.00 63.88 97 PRO A C 1
ATOM 748 O O . PRO A 1 97 ? 8.966 7.272 -14.708 1.00 63.88 97 PRO A O 1
ATOM 751 N N . ALA A 1 98 ? 8.236 8.265 -16.557 1.00 67.62 98 ALA A N 1
ATOM 752 C CA . ALA A 1 98 ? 7.091 8.896 -15.911 1.00 67.62 98 ALA A CA 1
ATOM 753 C C . ALA A 1 98 ? 5.906 7.933 -15.676 1.00 67.62 98 ALA A C 1
ATOM 755 O O . ALA A 1 98 ? 4.986 8.292 -14.947 1.00 67.62 98 ALA A O 1
ATOM 756 N N . ASN A 1 99 ? 5.885 6.745 -16.296 1.00 64.50 99 ASN A N 1
ATOM 757 C CA . ASN A 1 99 ? 4.851 5.720 -16.071 1.00 64.50 99 ASN A CA 1
ATOM 758 C C . ASN A 1 99 ? 5.212 4.718 -14.956 1.00 64.50 99 ASN A C 1
ATOM 760 O O . ASN A 1 99 ? 4.369 3.913 -14.558 1.00 64.50 99 ASN A O 1
ATOM 764 N N . ASN A 1 100 ? 6.451 4.786 -14.475 1.00 68.38 100 ASN A N 1
ATOM 765 C CA . ASN A 1 100 ? 7.039 3.830 -13.552 1.00 68.38 100 ASN A CA 1
ATOM 766 C C . ASN A 1 100 ? 6.516 3.977 -12.130 1.00 68.38 100 ASN A C 1
ATOM 768 O O . ASN A 1 100 ? 6.552 3.022 -11.362 1.00 68.38 100 ASN A O 1
ATOM 772 N N . SER A 1 101 ? 5.985 5.146 -11.776 1.00 69.81 101 SER A N 1
ATOM 773 C CA . SER A 1 101 ? 5.347 5.370 -10.487 1.00 69.81 101 SER A CA 1
ATOM 774 C C . SER A 1 101 ? 3.855 5.638 -10.631 1.00 69.81 101 SER A C 1
ATOM 776 O O . SER A 1 101 ? 3.377 6.311 -11.547 1.00 69.81 101 SER A O 1
ATOM 778 N N . VAL A 1 102 ? 3.096 5.102 -9.683 1.00 77.06 102 VAL A N 1
ATOM 779 C CA . VAL A 1 102 ? 1.694 5.430 -9.471 1.00 77.06 102 VAL A CA 1
ATOM 780 C C . VAL A 1 102 ? 1.498 5.761 -8.002 1.00 77.06 102 VAL A C 1
ATOM 782 O O . VAL A 1 102 ? 1.821 4.966 -7.122 1.00 77.06 102 VAL A O 1
ATOM 785 N N . THR A 1 103 ? 0.931 6.936 -7.753 1.00 81.44 103 THR A N 1
ATOM 786 C CA . THR A 1 103 ? 0.530 7.376 -6.418 1.00 81.44 103 THR A CA 1
ATOM 787 C C . THR A 1 103 ? -0.967 7.646 -6.423 1.00 81.44 103 THR A C 1
ATOM 789 O O . THR A 1 103 ? -1.485 8.318 -7.320 1.00 81.44 103 THR A O 1
ATOM 792 N N . GLU A 1 104 ? -1.684 7.123 -5.434 1.00 81.00 104 GLU A N 1
ATOM 793 C CA . GLU A 1 104 ? -3.102 7.403 -5.230 1.00 81.00 104 GLU A CA 1
ATOM 794 C C . GLU A 1 104 ? -3.379 7.768 -3.777 1.00 81.00 104 GLU A C 1
ATOM 796 O O . GLU A 1 104 ? -2.827 7.194 -2.843 1.00 81.00 104 GLU A O 1
ATOM 801 N N . GLU A 1 105 ? -4.293 8.714 -3.605 1.00 83.75 105 GLU A N 1
ATOM 802 C CA . GLU A 1 105 ? -4.737 9.192 -2.311 1.00 83.75 105 GLU A CA 1
ATOM 803 C C . GLU A 1 105 ? -6.232 8.905 -2.153 1.00 83.75 105 GLU A C 1
ATOM 805 O O . GLU A 1 105 ? -7.054 9.274 -2.994 1.00 83.75 105 GLU A O 1
ATOM 810 N N . THR A 1 106 ? -6.597 8.230 -1.067 1.00 82.12 106 THR A N 1
ATOM 811 C CA . THR A 1 106 ? -7.983 7.920 -0.722 1.00 82.12 106 THR A CA 1
ATOM 812 C C . THR A 1 106 ? -8.331 8.528 0.624 1.00 82.12 106 THR A C 1
ATOM 814 O O . THR A 1 106 ? -7.818 8.117 1.662 1.00 82.12 106 THR A O 1
ATOM 817 N N . VAL A 1 107 ? -9.286 9.456 0.625 1.00 80.62 107 VAL A N 1
ATOM 818 C CA . VAL A 1 107 ? -9.852 9.992 1.865 1.00 80.62 107 VAL A CA 1
ATOM 819 C C . VAL A 1 107 ? -11.007 9.107 2.318 1.00 80.62 107 VAL A C 1
ATOM 821 O O . VAL A 1 107 ? -12.080 9.051 1.709 1.00 80.62 107 VAL A O 1
ATOM 824 N N . VAL A 1 108 ? -10.794 8.410 3.426 1.00 77.50 108 VAL A N 1
ATOM 825 C CA . VAL A 1 108 ? -11.826 7.662 4.127 1.00 77.50 108 VAL A CA 1
ATOM 826 C C . VAL A 1 108 ? -12.537 8.623 5.059 1.00 77.50 108 VAL A C 1
ATOM 828 O O . VAL A 1 108 ? -12.027 8.993 6.104 1.00 77.50 108 VAL A O 1
ATOM 831 N N . ASN A 1 109 ? -13.755 9.012 4.699 1.00 73.25 109 ASN A N 1
ATOM 832 C CA . ASN A 1 109 ? -14.633 9.717 5.625 1.00 73.25 109 ASN A CA 1
ATOM 833 C C . ASN A 1 109 ? -15.380 8.709 6.498 1.00 73.25 109 ASN A C 1
ATOM 835 O O . ASN A 1 109 ? -15.816 7.658 6.002 1.00 73.25 109 ASN A O 1
ATOM 839 N N . ARG A 1 110 ? -15.605 9.056 7.772 1.00 64.69 110 ARG A N 1
ATOM 840 C CA . ARG A 1 110 ? -16.587 8.355 8.604 1.00 64.69 110 ARG A CA 1
ATOM 841 C C . ARG A 1 110 ? -17.907 8.368 7.840 1.00 64.69 110 ARG A C 1
ATOM 843 O O . ARG A 1 110 ? -18.418 9.434 7.497 1.00 64.69 110 ARG A O 1
ATOM 850 N N . ALA A 1 111 ? -18.467 7.199 7.555 1.00 56.66 111 ALA A N 1
ATOM 851 C CA . ALA A 1 111 ? -19.823 7.169 7.045 1.00 56.66 111 ALA A CA 1
ATOM 852 C C . ALA A 1 111 ? -20.724 7.779 8.117 1.00 56.66 111 ALA A C 1
ATOM 854 O O . ALA A 1 111 ? -20.750 7.316 9.260 1.00 56.66 111 ALA A O 1
ATOM 855 N N . LYS A 1 112 ? -21.422 8.855 7.756 1.00 44.56 112 LYS A N 1
ATOM 856 C CA . LYS A 1 112 ? -22.479 9.427 8.577 1.00 44.56 112 LYS A CA 1
ATOM 857 C C . LYS A 1 112 ? -23.456 8.287 8.850 1.00 44.56 112 LYS A C 1
ATOM 859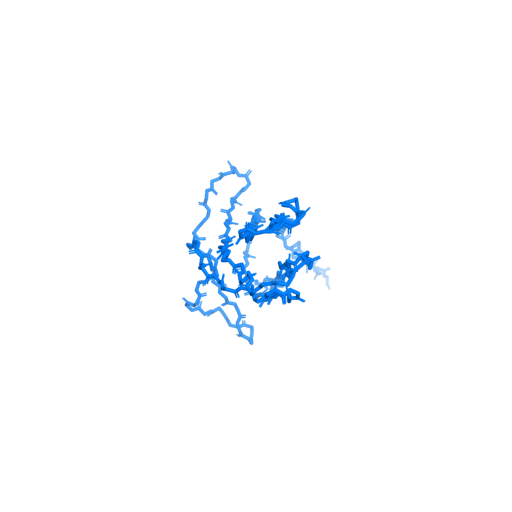 O O . LYS A 1 112 ? -24.130 7.837 7.927 1.00 44.56 112 LYS A O 1
ATOM 864 N N . GLY A 1 113 ? -23.461 7.770 10.080 1.00 40.38 113 GLY A N 1
ATOM 865 C CA . GLY A 1 113 ? -24.467 6.816 10.516 1.00 40.38 113 GLY A CA 1
ATOM 866 C C . GLY A 1 113 ? -25.816 7.425 10.178 1.00 40.38 113 GLY A C 1
ATOM 867 O O . GLY A 1 113 ? -26.152 8.500 10.679 1.00 40.38 113 GLY A O 1
ATOM 868 N N . GLY A 1 114 ? -26.532 6.797 9.250 1.00 35.19 114 GLY A N 1
ATOM 869 C CA . GLY A 1 114 ? -27.917 7.121 8.978 1.00 35.19 114 GLY A CA 1
ATOM 870 C C . GLY A 1 114 ? -28.711 6.763 10.221 1.00 35.19 114 GLY A C 1
ATOM 871 O O . GLY A 1 114 ? -29.223 5.657 10.331 1.00 35.19 114 GLY A O 1
ATOM 872 N N . GLY A 1 115 ? -28.771 7.689 11.175 1.00 38.47 115 GLY A N 1
ATOM 873 C CA . GLY A 1 115 ? -29.839 7.729 12.152 1.00 38.47 115 GLY A CA 1
ATOM 874 C C . GLY A 1 115 ? -31.127 7.992 11.388 1.00 38.47 115 GLY A C 1
ATOM 875 O O . GLY A 1 115 ? -31.507 9.142 11.192 1.00 38.47 115 GLY A O 1
ATOM 876 N N . ALA A 1 116 ? -31.771 6.929 10.915 1.00 34.72 116 ALA A N 1
ATOM 877 C CA . ALA A 1 116 ? -33.197 6.959 10.653 1.00 34.72 116 ALA A CA 1
ATOM 878 C C . ALA A 1 116 ? -33.883 6.886 12.022 1.00 34.72 116 ALA A C 1
ATOM 880 O O . ALA A 1 116 ? -34.206 5.813 12.524 1.00 34.72 116 ALA A O 1
ATOM 881 N N . GLY A 1 117 ? -33.996 8.046 12.668 1.00 40.78 117 GLY A N 1
ATOM 882 C CA . GLY A 1 117 ? -35.044 8.262 13.648 1.00 40.78 117 GLY A CA 1
ATOM 883 C C . GLY A 1 117 ? -36.375 8.332 12.909 1.00 40.78 117 GLY A C 1
ATOM 884 O O . GLY A 1 117 ? -36.475 9.068 11.928 1.00 40.78 117 GLY A O 1
ATOM 885 N N . HIS A 1 118 ? -37.324 7.505 13.336 1.00 35.62 118 HIS A N 1
ATOM 886 C CA . HIS A 1 118 ? -38.707 7.823 13.713 1.00 35.62 118 HIS A CA 1
ATOM 887 C C . HIS A 1 118 ? -39.520 6.530 13.787 1.00 35.62 118 HIS A C 1
ATOM 889 O O . HIS A 1 118 ?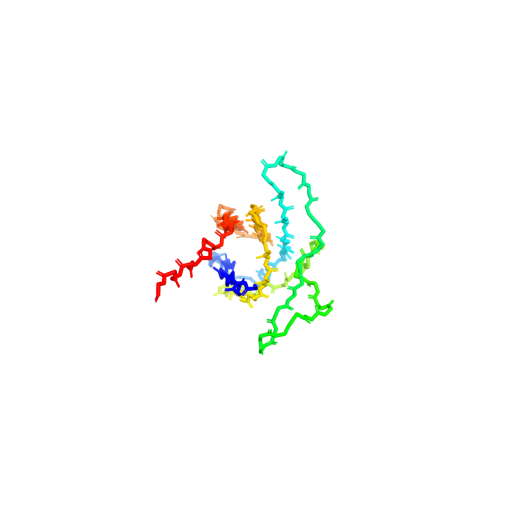 -39.510 5.764 12.800 1.00 35.62 118 HIS A O 1
#

Radius of gyration: 17.44 Å; Cα contacts (8 Å, |Δi|>4): 254; chains: 1; bounding box: 56×28×42 Å

Sequence (118 aa):
MHIRRLRKGCGVLHGTPGPAEAIGTVMVTGEDLDGLPIGPLFRVVDGVVTEEVIFDVPEEFTLPAGYSKSWTFYFSMDYATKITWEAVADAEFDVNPANNSVTEETVVNRAKGGGAGH

Foldseek 3Di:
DDKDKDKDKAAAADDDDDWFWWKKWKAKWKAAPVRHTDDFFFFDDPNDTDPDTDRNDTDIDIHTHGDMDMDMTITDDQAWMKMKIKMAIDTPDGPCNVRRMDIDIDIDHRPPPPPPDD

Secondary structure (DSSP, 8-state):
-EEEEEEEEEE----SSS---EEEEEEEEEE-TTSPBP-PPEEEETTEEEEEESSSSPEEEEE-TT-EEEEEEEEEESS-EEEEEEEEEE-TT-S-GGGSEEEEEEEEPPP-------

Nearest PDB structures (foldseek):
  4r4g-assembly1_A  TM=4.385E-01  e=9.444E-02  Bacillus subtilis subsp. subtilis str. 168
  2xwx-assembly1_B  TM=4.428E-01  e=1.110E-01  Vibrio cholerae
  8enu-assembly1_H  TM=5.123E-01  e=1.552E+00  Homo sapiens
  4tlg-assembly1_A  TM=2.887E-01  e=1.453E-01  Homo sapiens

Solvent-accessible surface area (backbone atoms only — not comparable to full-atom values): 7024 Å² total; per-residue (Å²): 129,51,83,44,79,50,80,58,65,54,48,49,75,84,59,79,99,65,91,51,51,20,50,24,38,33,33,40,49,40,23,38,89,87,66,46,78,49,77,77,49,40,30,39,57,98,90,40,82,45,91,50,66,49,38,69,54,76,42,79,46,79,40,54,67,67,40,66,55,68,54,77,52,32,32,67,59,81,56,53,33,40,35,41,39,42,35,39,41,51,44,96,64,58,81,54,72,81,52,28,54,49,76,50,78,46,77,42,68,52,76,76,78,81,76,80,81,131

pLDDT: mean 74.51, std 15.97, range [34.72, 92.25]